Protein AF-A0A7X7UQU2-F1 (afdb_monomer_lite)

pLDDT: mean 88.4, std 11.0, range [39.53, 97.25]

Foldseek 3Di:
DPPDPDPPDPVSCVVPVVVVVVVCCCVPPDHPDPPDDPFDKDKDFPDWDDDPQWIWTWIWIDTPPDIWIKIKIAGDDPDDFAEDEEEDEVVNCVVQVPPVHQCDPVHNPCVQVVVPYMYMYIYPD

Secondary structure (DSSP, 8-state):
--------SHHHIIIIIHHHHHHHHIIIII-PPPPPPSPPPEEEEEEEEEETTEEEEEEEEEETTEEEEEEEEEE--SS---EEEEEE-HHHHHHTTTTT--B-SS-BHHHHHHTT-EEEEEE--

Sequence (125 aa):
MSIFCFNHDKDSWESSERKKILELFANHVYGVRPPETKARFEYRTVKEEKIKNITRRHVEMRYRDARMNFFLYLPEHNRPLPAFVYIMHPHQVSKYCFPEETDTSVLPLSKITGEGFAVAVLIAG

Structure (mmCIF, N/CA/C/O backbone):
data_AF-A0A7X7UQU2-F1
#
_entry.id   AF-A0A7X7UQU2-F1
#
loop_
_atom_site.group_PDB
_atom_site.id
_atom_site.type_symbol
_atom_site.label_atom_id
_atom_site.label_alt_id
_atom_site.label_comp_id
_atom_site.label_asym_id
_atom_site.label_entity_id
_atom_site.label_seq_id
_atom_site.pdbx_PDB_ins_code
_atom_site.Cartn_x
_atom_site.Cartn_y
_atom_site.Cartn_z
_atom_site.occupancy
_atom_site.B_iso_or_equiv
_atom_site.auth_seq_id
_atom_site.auth_comp_id
_atom_site.auth_asym_id
_atom_site.auth_atom_id
_atom_site.pdbx_PDB_model_num
ATOM 1 N N . MET A 1 1 ? 38.351 2.532 -26.915 1.00 39.53 1 MET A N 1
ATOM 2 C CA . MET A 1 1 ? 36.875 2.572 -26.919 1.00 39.53 1 MET A CA 1
ATOM 3 C C . MET A 1 1 ? 36.393 2.649 -25.483 1.00 39.53 1 MET A C 1
ATOM 5 O O . MET A 1 1 ? 36.560 1.683 -24.755 1.00 39.53 1 MET A O 1
ATOM 9 N N . SER A 1 2 ? 35.843 3.793 -25.082 1.00 41.44 2 SER A N 1
ATOM 10 C CA . SER A 1 2 ? 34.971 3.903 -23.909 1.00 41.44 2 SER A CA 1
ATOM 11 C C . SER A 1 2 ? 33.597 4.262 -24.465 1.00 41.44 2 SER A C 1
ATOM 13 O O . SER A 1 2 ? 33.470 5.281 -25.136 1.00 41.44 2 SER A O 1
ATOM 15 N N . ILE A 1 3 ? 32.619 3.366 -24.320 1.00 50.88 3 ILE A N 1
ATOM 16 C CA . ILE A 1 3 ? 31.325 3.431 -25.032 1.00 50.88 3 ILE A CA 1
ATOM 17 C C . ILE A 1 3 ? 30.297 4.292 -24.269 1.00 50.88 3 ILE A C 1
ATOM 19 O O . ILE A 1 3 ? 29.178 4.484 -24.729 1.00 50.88 3 ILE A O 1
ATOM 23 N N . PHE A 1 4 ? 30.676 4.893 -23.138 1.00 49.72 4 PHE A N 1
ATOM 24 C CA . PHE A 1 4 ? 29.773 5.729 -22.351 1.00 49.72 4 PHE A CA 1
ATOM 25 C C . PHE A 1 4 ? 30.418 7.077 -22.019 1.00 49.72 4 PHE A C 1
ATOM 27 O O . PHE A 1 4 ? 31.137 7.222 -21.032 1.00 49.72 4 PHE A O 1
ATOM 34 N N . CYS A 1 5 ? 30.153 8.078 -22.859 1.00 53.25 5 CYS A N 1
ATOM 35 C CA . CYS A 1 5 ? 30.277 9.479 -22.468 1.00 53.25 5 CYS A CA 1
ATOM 36 C C . CYS A 1 5 ? 29.009 9.851 -21.696 1.00 53.25 5 CYS A C 1
ATOM 38 O O . CYS A 1 5 ? 27.975 10.134 -22.296 1.00 53.25 5 CYS A O 1
ATOM 40 N N . PHE A 1 6 ? 29.070 9.806 -20.367 1.00 56.66 6 PHE A N 1
ATOM 41 C CA . PHE A 1 6 ? 27.981 10.296 -19.530 1.00 56.66 6 PHE A CA 1
ATOM 42 C C . PHE A 1 6 ? 28.004 11.828 -19.530 1.00 56.66 6 PHE A C 1
ATOM 44 O O . PHE A 1 6 ? 28.933 12.435 -19.003 1.00 56.66 6 PHE A O 1
ATOM 51 N N . ASN A 1 7 ? 26.982 12.466 -20.105 1.00 57.69 7 ASN A N 1
ATOM 52 C CA . ASN A 1 7 ? 26.686 13.860 -19.778 1.00 57.69 7 ASN A CA 1
ATOM 53 C C . ASN A 1 7 ? 26.115 13.875 -18.356 1.00 57.69 7 ASN A C 1
ATOM 55 O O . ASN A 1 7 ? 25.061 13.292 -18.105 1.00 57.69 7 ASN A O 1
ATOM 59 N N . HIS A 1 8 ? 26.854 14.482 -17.427 1.00 66.81 8 HIS A N 1
ATOM 60 C CA . HIS A 1 8 ? 26.611 14.409 -15.983 1.00 66.81 8 HIS A CA 1
ATOM 61 C C . HIS A 1 8 ? 25.531 15.373 -15.462 1.00 66.81 8 HIS A C 1
ATOM 63 O O . HIS A 1 8 ? 25.377 15.506 -14.248 1.00 66.81 8 HIS A O 1
ATOM 69 N N . ASP A 1 9 ? 24.792 16.059 -16.336 1.00 82.19 9 ASP A N 1
ATOM 70 C CA . ASP A 1 9 ? 23.664 16.878 -15.905 1.00 82.19 9 ASP A CA 1
ATOM 71 C C . ASP A 1 9 ? 22.389 16.034 -15.716 1.00 82.19 9 ASP A C 1
ATOM 73 O O . ASP A 1 9 ? 22.186 14.977 -16.324 1.00 82.19 9 ASP A O 1
ATOM 77 N N . LYS A 1 10 ? 21.530 16.504 -14.810 1.00 84.56 10 LYS A N 1
ATOM 78 C CA . LYS A 1 10 ? 20.303 15.813 -14.401 1.00 84.56 10 LYS A CA 1
ATOM 79 C C . LYS A 1 10 ? 19.333 15.599 -15.569 1.00 84.56 10 LYS A C 1
ATOM 81 O O . LYS A 1 10 ? 18.653 14.575 -15.607 1.00 84.56 10 LYS A O 1
ATOM 86 N N . ASP A 1 11 ? 19.262 16.540 -16.502 1.00 87.00 11 ASP A N 1
ATOM 87 C CA . ASP A 1 11 ? 18.266 16.525 -17.573 1.00 87.00 11 ASP A CA 1
ATOM 88 C C . ASP A 1 11 ? 18.652 15.511 -18.660 1.00 87.00 11 ASP A C 1
ATOM 90 O O . ASP A 1 11 ? 17.809 14.760 -19.158 1.00 87.00 11 ASP A O 1
ATOM 94 N N . SER A 1 12 ? 19.947 15.405 -18.958 1.00 83.50 12 SER A N 1
ATOM 95 C CA . SER A 1 12 ? 20.543 14.358 -19.790 1.00 83.50 12 SER A CA 1
ATOM 96 C C . SER A 1 12 ? 20.316 12.962 -19.198 1.00 83.50 12 SER A C 1
ATOM 98 O O . SER A 1 12 ? 19.935 12.027 -19.911 1.00 83.50 12 SER A O 1
ATOM 100 N N . TRP A 1 13 ? 20.479 12.811 -17.879 1.00 88.56 13 TRP A N 1
ATOM 101 C CA . TRP A 1 13 ? 20.193 11.545 -17.202 1.00 88.56 13 TRP A CA 1
ATOM 102 C C . TRP A 1 13 ? 18.722 11.130 -17.343 1.00 88.56 13 TRP A C 1
ATOM 104 O O . TRP A 1 13 ? 18.441 10.003 -17.758 1.00 88.56 13 TRP A O 1
ATOM 114 N N . GLU A 1 14 ? 17.788 12.031 -17.023 1.00 92.06 14 GLU A N 1
ATOM 115 C CA . GLU A 1 14 ? 16.350 11.737 -17.052 1.00 92.06 14 GLU A CA 1
ATOM 116 C C . GLU A 1 14 ? 15.829 11.460 -18.469 1.00 92.06 14 GLU A C 1
ATOM 118 O O . GLU A 1 14 ? 14.985 10.582 -18.655 1.00 92.06 14 GLU A O 1
ATOM 123 N N . SER A 1 15 ? 16.345 12.169 -19.476 1.00 87.81 15 SER A N 1
ATOM 124 C CA . SER A 1 15 ? 15.873 12.052 -20.861 1.00 87.81 15 SER A CA 1
ATOM 125 C C . SER A 1 15 ? 16.507 10.906 -21.661 1.00 87.81 15 SER A C 1
ATOM 127 O O . SER A 1 15 ? 15.867 10.401 -22.587 1.00 87.81 15 SER A O 1
ATOM 129 N N . SER A 1 16 ? 17.727 10.465 -21.319 1.00 89.00 16 SER A N 1
ATOM 130 C CA . SER A 1 16 ? 18.471 9.437 -22.071 1.00 89.00 16 SER A CA 1
ATOM 131 C C . SER A 1 16 ? 18.860 8.234 -21.211 1.00 89.00 16 SER A C 1
ATOM 133 O O . SER A 1 16 ? 18.341 7.130 -21.396 1.00 89.00 16 SER A O 1
ATOM 135 N N . GLU A 1 17 ? 19.788 8.419 -20.272 1.00 88.75 17 GLU A N 1
ATOM 136 C CA . GLU A 1 17 ? 20.493 7.297 -19.636 1.00 88.75 17 GLU A CA 1
ATOM 137 C C . GLU A 1 17 ? 19.583 6.456 -18.739 1.00 88.75 17 GLU A C 1
ATOM 139 O O . GLU A 1 17 ? 19.637 5.222 -18.774 1.00 88.75 17 GLU A O 1
ATOM 144 N N . ARG A 1 18 ? 18.658 7.103 -18.020 1.00 92.50 18 ARG A N 1
ATOM 145 C CA . ARG A 1 18 ? 17.636 6.417 -17.224 1.00 92.50 18 ARG A CA 1
ATOM 146 C C . ARG A 1 18 ? 16.822 5.445 -18.077 1.00 92.50 18 ARG A C 1
ATOM 148 O O . ARG A 1 18 ? 16.564 4.322 -17.646 1.00 92.50 18 ARG A O 1
ATOM 155 N N . LYS A 1 19 ? 16.434 5.851 -19.290 1.00 92.00 19 LYS A N 1
ATOM 156 C CA . LYS A 1 19 ? 15.628 5.019 -20.191 1.00 92.00 19 LYS A CA 1
ATOM 157 C C . LYS A 1 19 ? 16.400 3.782 -20.646 1.00 92.00 19 LYS A C 1
ATOM 159 O O . LYS A 1 19 ? 15.875 2.678 -20.535 1.00 92.00 19 LYS A O 1
ATOM 164 N N . LYS A 1 20 ? 17.658 3.953 -21.066 1.00 92.25 20 LYS A N 1
ATOM 165 C CA . LYS A 1 20 ? 18.528 2.842 -21.493 1.00 92.25 20 LYS A CA 1
ATOM 166 C C . LYS A 1 20 ? 18.709 1.806 -20.384 1.00 92.25 20 LYS A C 1
ATOM 168 O O . LYS A 1 20 ? 18.604 0.608 -20.624 1.00 92.25 20 LYS A O 1
ATOM 173 N N . ILE A 1 21 ? 18.944 2.259 -19.152 1.00 93.75 21 ILE A N 1
ATOM 174 C CA . ILE A 1 21 ? 19.119 1.363 -18.002 1.00 93.75 21 ILE A CA 1
ATOM 175 C C . ILE A 1 21 ? 17.820 0.618 -17.684 1.00 93.75 21 ILE A C 1
ATOM 177 O O . ILE A 1 21 ? 17.849 -0.594 -17.473 1.00 93.75 21 ILE A O 1
ATOM 181 N N . LEU A 1 22 ? 16.673 1.303 -17.691 1.00 94.50 22 LEU A N 1
ATOM 182 C CA . LEU A 1 22 ? 15.377 0.655 -17.476 1.00 94.50 22 LEU A CA 1
ATOM 183 C C . LEU A 1 22 ? 15.072 -0.400 -18.548 1.00 94.50 22 LEU A C 1
ATOM 185 O O . LEU A 1 22 ? 14.557 -1.464 -18.212 1.00 94.50 22 LEU A O 1
ATOM 189 N N . GLU A 1 23 ? 15.427 -0.144 -19.809 1.00 94.25 23 GLU A N 1
ATOM 190 C CA . GLU A 1 23 ? 15.299 -1.120 -20.898 1.00 94.25 23 GLU A CA 1
ATOM 191 C C . GLU A 1 23 ? 16.183 -2.353 -20.672 1.00 94.25 23 GLU A C 1
ATOM 193 O O . GLU A 1 23 ? 15.720 -3.477 -20.860 1.00 94.25 23 GLU A O 1
ATOM 198 N N . LEU A 1 24 ? 17.421 -2.177 -20.195 1.00 96.06 24 LEU A N 1
ATOM 199 C CA . LEU A 1 24 ? 18.292 -3.304 -19.843 1.00 96.06 24 LEU A CA 1
ATOM 200 C C . LEU A 1 24 ? 17.686 -4.162 -18.725 1.00 96.06 24 LEU A C 1
ATOM 202 O O . LEU A 1 24 ? 17.629 -5.385 -18.850 1.00 96.06 24 LEU A O 1
ATOM 206 N N . PHE A 1 25 ? 17.185 -3.539 -17.656 1.00 97.25 25 PHE A N 1
ATOM 207 C CA . PHE A 1 25 ? 16.526 -4.265 -16.566 1.00 97.25 25 PHE A CA 1
ATOM 208 C C . PHE A 1 25 ? 15.259 -4.989 -17.029 1.00 97.25 25 PHE A C 1
ATOM 210 O O . PHE A 1 25 ? 15.031 -6.134 -16.633 1.00 97.25 25 PHE A O 1
ATOM 217 N N . ALA A 1 26 ? 14.456 -4.355 -17.884 1.00 95.94 26 ALA A N 1
ATOM 218 C CA . ALA A 1 26 ? 13.262 -4.968 -18.453 1.00 95.94 26 ALA A CA 1
ATOM 219 C C . ALA A 1 26 ? 13.611 -6.193 -19.316 1.00 95.94 26 ALA A C 1
ATOM 221 O O . ALA A 1 26 ? 13.001 -7.247 -19.171 1.00 95.94 26 ALA A O 1
ATOM 222 N N . ASN A 1 27 ? 14.622 -6.090 -20.176 1.00 96.19 27 ASN A N 1
ATOM 223 C CA . ASN A 1 27 ? 14.943 -7.150 -21.132 1.00 96.19 27 ASN A CA 1
ATOM 224 C C . ASN A 1 27 ? 15.760 -8.301 -20.532 1.00 96.19 27 ASN A C 1
ATOM 226 O O . ASN A 1 27 ? 15.708 -9.412 -21.058 1.00 96.19 27 ASN A O 1
ATOM 230 N N . HIS A 1 28 ? 16.511 -8.056 -19.454 1.00 96.69 28 HIS A N 1
ATOM 231 C CA . HIS A 1 28 ? 17.480 -9.031 -18.941 1.00 96.69 28 HIS A CA 1
ATOM 232 C C . HIS A 1 28 ? 17.269 -9.468 -17.488 1.00 96.69 28 HIS A C 1
ATOM 234 O O . HIS A 1 28 ? 17.865 -10.466 -17.091 1.00 96.69 28 HIS A O 1
ATOM 240 N N . VAL A 1 29 ? 16.459 -8.760 -16.689 1.00 97.00 29 VAL A N 1
ATOM 241 C CA . VAL A 1 29 ? 16.323 -9.048 -15.247 1.00 97.00 29 VAL A CA 1
ATOM 242 C C . VAL A 1 29 ? 14.874 -9.301 -14.838 1.00 97.00 29 VAL A C 1
ATOM 244 O O . VAL A 1 29 ? 14.565 -10.369 -14.321 1.00 97.00 29 VAL A O 1
ATOM 247 N N . TYR A 1 30 ? 13.982 -8.333 -15.058 1.00 95.44 30 TYR A N 1
ATOM 248 C CA . TYR A 1 30 ? 12.629 -8.349 -14.480 1.00 95.44 30 TYR A CA 1
ATOM 249 C C . TYR A 1 30 ? 11.512 -8.657 -15.483 1.00 95.44 30 TYR A C 1
ATOM 251 O O . TYR A 1 30 ? 10.369 -8.865 -15.079 1.00 95.44 30 TYR A O 1
ATOM 259 N N . GLY A 1 31 ? 11.824 -8.697 -16.779 1.00 94.25 31 GLY A N 1
ATOM 260 C CA . GLY A 1 31 ? 10.834 -8.828 -17.843 1.00 94.25 31 GLY A CA 1
ATOM 261 C C . GLY A 1 31 ? 10.244 -7.483 -18.282 1.00 94.25 31 GLY A C 1
ATOM 262 O O . GLY A 1 31 ? 10.280 -6.475 -17.569 1.00 94.25 31 GLY A O 1
ATOM 263 N N . VAL A 1 32 ? 9.701 -7.463 -19.500 1.00 93.81 32 VAL A N 1
ATOM 264 C CA . VAL A 1 32 ? 9.109 -6.262 -20.096 1.00 93.81 32 VAL A CA 1
ATOM 265 C C . VAL A 1 32 ? 7.743 -6.000 -19.473 1.00 93.81 32 VAL A C 1
ATOM 267 O O . VAL A 1 32 ? 6.846 -6.843 -19.546 1.00 93.81 32 VAL A O 1
ATOM 270 N N . ARG A 1 33 ? 7.562 -4.808 -18.886 1.00 89.56 33 ARG A N 1
ATOM 271 C CA . ARG A 1 33 ? 6.255 -4.363 -18.387 1.00 89.56 33 ARG A CA 1
ATOM 272 C C . ARG A 1 33 ? 5.262 -4.331 -19.560 1.00 89.56 33 ARG A C 1
ATOM 274 O O . ARG A 1 33 ? 5.522 -3.614 -20.528 1.00 89.56 33 ARG A O 1
ATOM 281 N N . PRO A 1 34 ? 4.126 -5.048 -19.487 1.00 86.75 34 PRO A N 1
ATOM 282 C CA . PRO A 1 34 ? 3.098 -4.980 -20.518 1.00 86.75 34 PRO A CA 1
ATOM 283 C C . PRO A 1 34 ? 2.618 -3.537 -20.741 1.00 86.75 34 PRO A C 1
ATOM 285 O O . PRO A 1 34 ? 2.640 -2.739 -19.795 1.00 86.75 34 PRO A O 1
ATOM 288 N N . PRO A 1 35 ? 2.158 -3.191 -21.956 1.00 86.69 35 PRO A N 1
ATOM 289 C CA . PRO A 1 35 ? 1.658 -1.853 -22.246 1.00 86.69 35 PRO A CA 1
ATOM 290 C C . PRO A 1 35 ? 0.525 -1.472 -21.292 1.00 86.69 35 PRO A C 1
ATOM 292 O O . PRO A 1 35 ? -0.281 -2.317 -20.886 1.00 86.69 35 PRO A O 1
ATOM 295 N N . GLU A 1 36 ? 0.464 -0.186 -20.937 1.00 80.44 36 GLU A N 1
ATOM 296 C CA . GLU A 1 36 ? -0.595 0.318 -20.072 1.00 80.44 36 GLU A CA 1
ATOM 297 C C . GLU A 1 36 ? -1.965 0.011 -20.672 1.00 80.44 36 GLU A C 1
ATOM 299 O O . GLU A 1 36 ? -2.252 0.238 -21.849 1.00 80.44 36 GLU A O 1
ATOM 304 N N . THR A 1 37 ? -2.824 -0.551 -19.836 1.00 81.44 37 THR A N 1
ATOM 305 C CA . THR A 1 37 ? -4.185 -0.890 -20.214 1.00 81.44 37 THR A CA 1
ATOM 306 C C . THR A 1 37 ? -5.125 0.268 -19.889 1.00 81.44 37 THR A C 1
ATOM 308 O O . THR A 1 37 ? -4.916 1.015 -18.937 1.00 81.44 37 THR A O 1
ATOM 311 N N . LYS A 1 38 ? -6.214 0.399 -20.652 1.00 81.62 38 LYS A N 1
ATOM 312 C CA . LYS A 1 38 ? -7.312 1.308 -20.292 1.00 81.62 38 LYS A CA 1
ATOM 313 C C . LYS A 1 38 ? -8.188 0.757 -19.161 1.00 81.62 38 LYS A C 1
ATOM 315 O O . LYS A 1 38 ? -9.014 1.498 -18.632 1.00 81.62 38 LYS A O 1
ATOM 320 N N . ALA A 1 39 ? -8.047 -0.529 -18.817 1.00 81.25 39 ALA A N 1
ATOM 321 C CA . ALA A 1 39 ? -8.796 -1.127 -17.721 1.00 81.25 39 ALA A CA 1
ATOM 322 C C . ALA A 1 39 ? -8.361 -0.483 -16.400 1.00 81.25 39 ALA A C 1
ATOM 324 O O . ALA A 1 39 ? -7.173 -0.436 -16.080 1.00 81.25 39 ALA A O 1
ATOM 325 N N . ARG A 1 40 ? -9.333 0.046 -15.657 1.00 84.19 40 ARG A N 1
ATOM 326 C CA . ARG A 1 40 ? -9.097 0.712 -14.377 1.00 84.19 40 ARG A CA 1
ATOM 327 C C . ARG A 1 40 ? -9.169 -0.302 -13.243 1.00 84.19 40 ARG A C 1
ATOM 329 O O . ARG A 1 40 ? -9.894 -1.288 -13.336 1.00 84.19 40 ARG A O 1
ATOM 336 N N . PHE A 1 41 ? -8.427 -0.033 -12.177 1.00 88.00 41 PHE A N 1
ATOM 337 C CA . PHE A 1 41 ? -8.626 -0.725 -10.912 1.00 88.00 41 PHE A CA 1
ATOM 338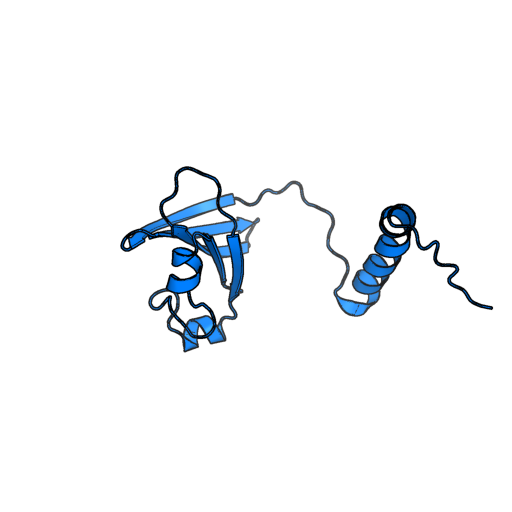 C C . PHE A 1 41 ? -9.961 -0.290 -10.311 1.00 88.00 41 PHE A C 1
ATOM 340 O O . PHE A 1 41 ? -10.249 0.906 -10.219 1.00 88.00 41 PHE A O 1
ATOM 347 N N . GLU A 1 42 ? -10.763 -1.264 -9.902 1.00 92.62 42 GLU A N 1
ATOM 348 C CA . GLU A 1 42 ? -11.970 -1.025 -9.123 1.00 92.62 42 GLU A CA 1
ATOM 349 C C . GLU A 1 42 ? -11.662 -1.286 -7.655 1.00 92.62 42 GLU A C 1
ATOM 351 O O . GLU A 1 42 ? -11.094 -2.321 -7.305 1.00 92.62 42 GLU A O 1
ATOM 356 N N . TYR A 1 43 ? -12.045 -0.352 -6.791 1.00 92.31 43 TYR A N 1
ATOM 357 C CA . TYR A 1 43 ? -11.828 -0.456 -5.355 1.00 92.31 43 TYR A CA 1
ATOM 358 C C . TYR A 1 43 ? -13.172 -0.534 -4.655 1.00 92.31 43 TYR A C 1
ATOM 360 O O . TYR A 1 43 ? -14.026 0.336 -4.830 1.00 92.31 43 TYR A O 1
ATOM 368 N N . ARG A 1 44 ? -13.347 -1.561 -3.828 1.00 94.75 44 ARG A N 1
ATOM 369 C CA . ARG A 1 44 ? -14.538 -1.726 -3.003 1.00 94.75 44 ARG A CA 1
ATOM 370 C C . ARG A 1 44 ? -14.135 -1.880 -1.550 1.00 94.75 44 ARG A C 1
ATOM 372 O O . ARG A 1 44 ? -13.385 -2.786 -1.201 1.00 94.75 44 ARG A O 1
ATOM 379 N N . THR A 1 45 ? -14.681 -1.036 -0.685 1.00 96.19 45 THR A N 1
ATOM 380 C CA . THR A 1 45 ? -14.588 -1.254 0.758 1.00 96.19 45 THR A CA 1
ATOM 381 C C . THR A 1 45 ? -15.429 -2.466 1.135 1.00 96.19 45 THR A C 1
ATOM 383 O O . THR A 1 45 ? -16.643 -2.476 0.939 1.00 96.19 45 THR A O 1
ATOM 386 N N . VAL A 1 46 ? -14.761 -3.501 1.635 1.00 95.56 46 VAL A N 1
ATOM 387 C CA . VAL A 1 46 ? -15.387 -4.734 2.124 1.00 95.56 46 VAL A CA 1
ATOM 388 C C . VAL A 1 46 ? -15.816 -4.551 3.570 1.00 95.56 46 VAL A C 1
ATOM 390 O O . VAL A 1 46 ? -16.919 -4.934 3.947 1.00 95.56 46 VAL A O 1
ATOM 393 N N . LYS A 1 47 ? -14.939 -3.944 4.372 1.00 95.56 47 LYS A N 1
ATOM 394 C CA . LYS A 1 47 ? -15.153 -3.728 5.797 1.00 95.56 47 LYS A CA 1
ATOM 395 C C . LYS A 1 47 ? -14.456 -2.451 6.238 1.00 95.56 47 LYS A C 1
ATOM 397 O O . LYS A 1 47 ? -13.361 -2.143 5.766 1.00 95.56 47 LYS A O 1
ATOM 402 N N . GLU A 1 48 ? -15.076 -1.730 7.156 1.00 96.44 48 GLU A N 1
ATOM 403 C CA . GLU A 1 48 ? -14.477 -0.579 7.819 1.00 96.44 48 GLU A CA 1
ATOM 404 C C . GLU A 1 48 ? -14.765 -0.659 9.314 1.00 96.44 48 GLU A C 1
ATOM 406 O O . GLU A 1 48 ? -15.885 -0.962 9.722 1.00 96.44 48 GLU A O 1
ATOM 411 N N . GLU A 1 49 ? -13.740 -0.433 10.125 1.00 95.12 49 GLU A N 1
ATOM 412 C CA . GLU A 1 49 ? -13.811 -0.504 11.577 1.00 95.12 49 GLU A CA 1
ATOM 413 C C . GLU A 1 49 ? -12.995 0.622 12.191 1.00 95.12 49 GLU A C 1
ATOM 415 O O . GLU A 1 49 ? -11.914 0.967 11.711 1.00 95.12 49 GLU A O 1
ATOM 420 N N . LYS A 1 50 ? -13.494 1.169 13.296 1.00 93.00 50 LYS A N 1
ATOM 421 C CA . LYS A 1 50 ? -12.794 2.194 14.059 1.00 93.00 50 LYS A CA 1
ATOM 422 C C . LYS A 1 50 ? -12.137 1.555 15.277 1.00 93.00 50 LYS A C 1
ATOM 424 O O . LYS A 1 50 ? -12.817 0.980 16.121 1.00 93.00 50 LYS A O 1
ATOM 429 N N . ILE A 1 51 ? -10.816 1.648 15.359 1.00 88.56 51 ILE A N 1
ATOM 430 C CA . ILE A 1 51 ? -10.002 1.098 16.442 1.00 88.56 51 ILE A CA 1
ATOM 431 C C . ILE A 1 51 ? -9.310 2.282 17.114 1.00 88.56 51 ILE A C 1
ATOM 433 O O . ILE A 1 51 ? -8.305 2.793 16.620 1.00 88.56 51 ILE A O 1
ATOM 437 N N . LYS A 1 52 ? -9.865 2.746 18.241 1.00 86.94 52 LYS A N 1
ATOM 438 C CA . LYS A 1 52 ? -9.437 3.992 18.904 1.00 86.94 52 LYS A CA 1
ATOM 439 C C . LYS A 1 52 ? -9.490 5.171 17.910 1.00 86.94 52 LYS A C 1
ATOM 441 O O . LYS A 1 52 ? -10.554 5.446 17.363 1.00 86.94 52 LYS A O 1
ATOM 446 N N . ASN A 1 53 ? -8.351 5.811 17.639 1.00 88.62 53 ASN A N 1
ATOM 447 C CA . ASN A 1 53 ? -8.221 6.965 16.740 1.00 88.62 53 ASN A CA 1
ATOM 448 C C . ASN A 1 53 ? -7.775 6.564 15.321 1.00 88.62 53 ASN A C 1
ATOM 450 O O . ASN A 1 53 ? -7.255 7.392 14.576 1.00 88.62 53 ASN A O 1
ATOM 454 N N . ILE A 1 54 ? -7.912 5.285 14.959 1.00 93.06 54 ILE A N 1
ATOM 455 C CA . ILE A 1 54 ? -7.514 4.747 13.656 1.00 93.06 54 ILE A CA 1
ATOM 456 C C . ILE A 1 54 ? -8.738 4.134 12.985 1.00 93.06 54 ILE A C 1
ATOM 458 O O . ILE A 1 54 ? -9.450 3.321 13.572 1.00 93.06 54 ILE A O 1
ATOM 462 N N . THR A 1 55 ? -8.960 4.488 11.726 1.00 94.62 55 THR A N 1
ATOM 463 C CA . THR A 1 55 ? -9.912 3.807 10.850 1.00 94.62 55 THR A CA 1
ATOM 464 C C . THR A 1 55 ? -9.180 2.713 10.086 1.00 94.62 55 THR A C 1
ATOM 466 O O . THR A 1 55 ? -8.286 2.997 9.285 1.00 94.62 55 THR A O 1
ATOM 469 N N . ARG A 1 56 ? -9.552 1.457 10.333 1.00 94.88 56 ARG A N 1
ATOM 470 C CA . ARG A 1 56 ? -9.105 0.299 9.563 1.00 94.88 56 ARG A CA 1
ATOM 471 C C . ARG A 1 56 ? -10.100 0.032 8.442 1.00 94.88 56 ARG A C 1
ATOM 473 O O . ARG A 1 56 ? -11.270 -0.224 8.708 1.00 94.88 56 ARG A O 1
ATOM 480 N N . ARG A 1 57 ? -9.635 0.028 7.196 1.00 95.94 57 ARG A N 1
ATOM 481 C CA . ARG A 1 57 ? -10.450 -0.265 6.014 1.00 95.94 57 ARG A CA 1
ATOM 482 C C . ARG A 1 57 ? -9.876 -1.448 5.250 1.00 95.94 57 ARG A C 1
ATOM 484 O O . ARG A 1 57 ? -8.766 -1.375 4.733 1.00 95.94 57 ARG A O 1
ATOM 491 N N . HIS A 1 58 ? -10.652 -2.516 5.133 1.00 95.31 58 HIS A N 1
ATOM 492 C CA . HIS A 1 58 ? -10.380 -3.606 4.202 1.00 95.31 58 HIS A CA 1
ATOM 493 C C . HIS A 1 58 ? -10.974 -3.238 2.843 1.00 95.31 58 HIS A C 1
ATOM 495 O O . HIS A 1 58 ? -12.185 -3.055 2.699 1.00 95.31 58 HIS A O 1
ATOM 501 N N . VAL A 1 59 ? -10.103 -3.092 1.853 1.00 95.50 59 VAL A N 1
ATOM 502 C CA . VAL A 1 59 ? -10.436 -2.761 0.472 1.00 95.50 59 VAL A CA 1
ATOM 503 C C . VAL A 1 59 ? -10.095 -3.953 -0.412 1.00 95.50 59 VAL A C 1
ATOM 505 O O . VAL A 1 59 ? -8.964 -4.432 -0.422 1.00 95.50 59 VAL A O 1
ATOM 508 N N . GLU A 1 60 ? -11.067 -4.416 -1.183 1.00 94.19 60 GLU A N 1
ATOM 509 C CA . GLU A 1 60 ? -10.828 -5.331 -2.291 1.00 94.19 60 GLU A CA 1
ATOM 510 C C . GLU A 1 60 ? -10.529 -4.495 -3.538 1.00 94.19 60 GLU A C 1
ATOM 512 O O . GLU A 1 60 ? -11.333 -3.651 -3.943 1.00 94.19 60 GLU A O 1
ATOM 517 N N . MET A 1 61 ? -9.359 -4.718 -4.132 1.00 91.69 61 MET A N 1
ATOM 518 C CA . MET A 1 61 ? -8.977 -4.176 -5.429 1.00 91.69 61 MET A CA 1
ATOM 519 C C . MET A 1 61 ? -9.214 -5.242 -6.493 1.00 91.69 61 MET A C 1
ATOM 521 O O . MET A 1 61 ? -8.708 -6.361 -6.389 1.00 91.69 61 MET A O 1
ATOM 525 N N . ARG A 1 62 ? -9.961 -4.887 -7.534 1.00 91.56 62 ARG A N 1
ATOM 526 C CA . ARG A 1 62 ? -10.239 -5.756 -8.676 1.00 91.56 62 ARG A CA 1
ATOM 527 C C . ARG A 1 62 ? -9.584 -5.206 -9.926 1.00 91.56 62 ARG A C 1
ATOM 529 O O . ARG A 1 62 ? -9.620 -4.004 -10.192 1.00 91.56 62 ARG A O 1
ATOM 536 N N . TYR A 1 63 ? -9.002 -6.111 -10.696 1.00 88.25 63 TYR A N 1
ATOM 537 C CA . TYR A 1 63 ? -8.447 -5.821 -12.004 1.00 88.25 63 TYR A CA 1
ATOM 538 C C . TYR A 1 63 ? -8.705 -7.010 -12.925 1.00 88.25 63 TYR A C 1
ATOM 540 O O . TYR A 1 63 ? -8.023 -8.032 -12.838 1.00 88.25 63 TYR A O 1
ATOM 548 N N . ARG A 1 64 ? -9.703 -6.873 -13.808 1.00 86.81 64 ARG A N 1
ATOM 549 C CA . ARG A 1 64 ? -10.235 -7.995 -14.601 1.00 86.81 64 ARG A CA 1
ATOM 550 C C . ARG A 1 64 ? -10.644 -9.140 -13.659 1.00 86.81 64 ARG A C 1
ATOM 552 O O . ARG A 1 64 ? -11.404 -8.903 -12.725 1.00 86.81 64 ARG A O 1
ATOM 559 N N . ASP A 1 65 ? -10.097 -10.335 -13.861 1.00 85.94 65 ASP A N 1
ATOM 560 C CA . ASP A 1 65 ? -10.364 -11.514 -13.032 1.00 85.94 65 ASP A CA 1
ATOM 561 C C . ASP A 1 65 ? -9.485 -11.579 -11.771 1.00 85.94 65 ASP A C 1
ATOM 563 O O . ASP A 1 65 ? -9.738 -12.386 -10.876 1.00 85.94 65 ASP A O 1
ATOM 567 N N . ALA A 1 66 ? -8.466 -10.718 -11.666 1.00 87.19 66 ALA A N 1
ATOM 568 C CA . ALA A 1 66 ? -7.577 -10.677 -10.515 1.00 87.19 66 ALA A CA 1
ATOM 569 C C . ALA A 1 66 ? -8.201 -9.886 -9.361 1.00 87.19 66 ALA A C 1
ATOM 571 O O . ALA A 1 66 ? -8.784 -8.810 -9.545 1.00 87.19 66 ALA A O 1
ATOM 572 N N . ARG A 1 67 ? -8.024 -10.409 -8.146 1.00 88.94 67 ARG A N 1
ATOM 573 C CA . ARG A 1 67 ? -8.460 -9.777 -6.900 1.00 88.94 67 ARG A CA 1
ATOM 574 C C . ARG A 1 67 ? -7.291 -9.681 -5.944 1.00 88.94 67 ARG A C 1
ATOM 576 O O . ARG A 1 67 ? -6.522 -10.625 -5.805 1.00 88.94 67 ARG A O 1
ATOM 583 N N . MET A 1 68 ? -7.182 -8.543 -5.279 1.00 90.25 68 MET A N 1
ATOM 584 C CA . MET A 1 68 ? -6.153 -8.278 -4.284 1.00 90.25 68 MET A CA 1
ATOM 585 C C . MET A 1 68 ? -6.785 -7.617 -3.067 1.00 90.25 68 MET A C 1
ATOM 587 O O . MET A 1 68 ? -7.681 -6.783 -3.196 1.00 90.25 68 MET A O 1
ATOM 591 N N . ASN A 1 69 ? -6.301 -7.981 -1.884 1.00 90.62 69 ASN A N 1
ATOM 592 C CA . ASN A 1 69 ? -6.771 -7.411 -0.630 1.00 90.62 69 ASN A CA 1
ATOM 593 C C . ASN A 1 69 ? -5.780 -6.369 -0.120 1.00 90.62 69 ASN A C 1
ATOM 595 O O . ASN A 1 69 ? -4.586 -6.638 0.022 1.00 90.62 69 ASN A O 1
ATOM 599 N N . PHE A 1 70 ? -6.316 -5.194 0.188 1.00 92.38 70 PHE A N 1
ATOM 600 C CA . PHE A 1 70 ? -5.611 -4.092 0.817 1.00 92.38 70 PHE A CA 1
ATOM 601 C C . PHE A 1 70 ? -6.221 -3.799 2.181 1.00 92.38 70 PHE A C 1
ATOM 603 O O . PHE A 1 70 ? -7.441 -3.755 2.336 1.00 92.38 70 PHE A O 1
ATOM 610 N N . PHE A 1 71 ? -5.368 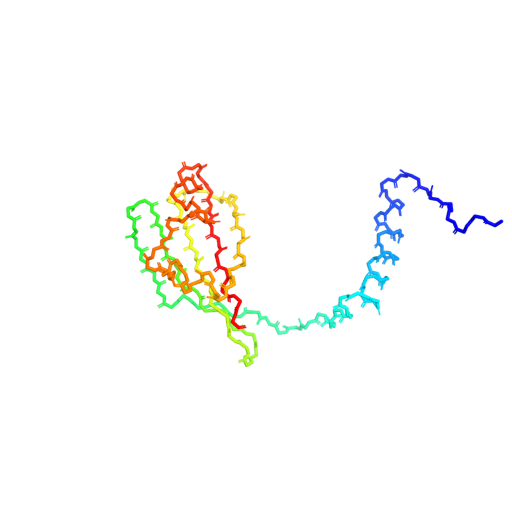-3.522 3.156 1.00 94.50 71 PHE A N 1
ATOM 611 C CA . PHE A 1 71 ? -5.765 -3.018 4.462 1.00 94.50 71 PHE A CA 1
ATOM 612 C C . PHE A 1 71 ? -5.184 -1.625 4.640 1.00 94.50 71 PHE A C 1
ATOM 614 O O . PHE A 1 71 ? -3.970 -1.441 4.598 1.00 94.50 71 PHE A O 1
ATOM 621 N N . LEU A 1 72 ? -6.058 -0.641 4.809 1.00 95.62 72 LEU A N 1
ATOM 622 C CA . LEU A 1 72 ? -5.685 0.738 5.079 1.00 95.62 72 LEU A CA 1
ATOM 623 C C . LEU A 1 72 ? -5.875 1.022 6.563 1.00 95.62 72 LEU A C 1
ATOM 625 O O . LEU A 1 72 ? -6.920 0.704 7.125 1.00 95.62 72 LEU A O 1
ATOM 629 N N . TYR A 1 73 ? -4.890 1.663 7.169 1.00 95.25 73 TYR A N 1
ATOM 630 C CA . TYR A 1 73 ? -4.919 2.143 8.540 1.00 95.25 73 TYR A CA 1
ATOM 631 C C . TYR A 1 73 ? -4.737 3.652 8.505 1.00 95.25 73 TYR A C 1
ATOM 633 O O . TYR A 1 73 ? -3.673 4.159 8.143 1.00 95.25 73 TYR A O 1
ATOM 641 N N . LEU A 1 74 ? -5.817 4.359 8.812 1.00 95.06 74 LEU A N 1
ATOM 642 C CA . LEU A 1 74 ? -5.944 5.794 8.611 1.00 95.06 74 LEU A CA 1
ATOM 643 C C . LEU A 1 74 ? -6.145 6.459 9.976 1.00 95.06 74 LEU A C 1
ATOM 645 O O . LEU A 1 74 ? -7.235 6.329 10.539 1.00 95.06 74 LEU A O 1
ATOM 649 N N . PRO A 1 75 ? -5.132 7.130 10.547 1.00 94.75 75 PRO A N 1
ATOM 650 C CA . PRO A 1 75 ? -5.348 7.897 11.765 1.00 94.75 75 PRO A CA 1
ATOM 651 C C . PRO A 1 75 ? -6.297 9.070 11.484 1.00 94.75 75 PRO A C 1
ATOM 653 O O . PRO A 1 75 ? -6.333 9.604 10.372 1.00 94.75 75 PRO A O 1
ATOM 656 N N . GLU A 1 76 ? -7.090 9.461 12.481 1.00 90.69 76 GLU A N 1
ATOM 657 C CA . GLU A 1 76 ? -8.005 10.597 12.356 1.00 90.69 76 GLU A CA 1
ATOM 658 C C . GLU A 1 76 ? -7.246 11.893 12.063 1.00 90.69 76 GLU A C 1
ATOM 660 O O . GLU A 1 76 ? -6.442 12.360 12.869 1.00 90.69 76 GLU A O 1
ATOM 665 N N . HIS A 1 77 ? -7.509 12.491 10.900 1.00 89.06 77 HIS A N 1
ATOM 666 C CA . HIS A 1 77 ? -6.913 13.765 10.529 1.00 89.06 77 HIS A CA 1
ATOM 667 C C . HIS A 1 77 ? -7.770 14.511 9.499 1.00 89.06 77 HIS A C 1
ATOM 669 O O . HIS A 1 77 ? -8.382 13.915 8.618 1.00 89.06 77 HIS A O 1
ATOM 675 N N . ASN A 1 78 ? -7.740 15.845 9.556 1.00 89.38 78 ASN A N 1
ATOM 676 C CA . ASN A 1 78 ? -8.467 16.732 8.637 1.00 89.38 78 ASN A CA 1
ATOM 677 C C . ASN A 1 78 ? -7.677 17.116 7.366 1.00 89.38 78 ASN A C 1
ATOM 679 O O . ASN A 1 78 ? -8.032 18.080 6.693 1.00 89.38 78 ASN A O 1
ATOM 683 N N . ARG A 1 79 ? -6.563 16.434 7.057 1.00 92.31 79 ARG A N 1
ATOM 684 C CA . ARG A 1 79 ? -5.710 16.744 5.893 1.00 92.31 79 ARG A CA 1
ATOM 685 C C . ARG A 1 79 ? -5.139 15.461 5.280 1.00 92.31 79 ARG A C 1
ATOM 687 O O . ARG A 1 79 ? -5.060 14.462 5.993 1.00 92.31 79 ARG A O 1
ATOM 694 N N . PRO A 1 80 ? -4.707 15.480 4.007 1.00 93.75 80 PRO A N 1
ATOM 695 C CA . PRO A 1 80 ? -3.994 14.357 3.408 1.00 93.75 80 PRO A CA 1
ATOM 696 C C . PRO A 1 80 ? -2.748 13.984 4.215 1.00 93.75 80 PRO A C 1
ATOM 698 O O . PRO A 1 80 ? -1.993 14.862 4.638 1.00 93.75 80 PRO A O 1
ATOM 701 N N . LEU A 1 81 ? -2.535 12.685 4.412 1.00 93.44 81 LEU A N 1
ATOM 702 C CA . LEU A 1 81 ? -1.421 12.160 5.193 1.00 93.44 81 LEU A CA 1
ATOM 703 C C . LEU A 1 81 ? -0.372 11.507 4.291 1.00 93.44 81 LEU A C 1
ATOM 705 O O . LEU A 1 81 ? -0.740 10.871 3.298 1.00 93.44 81 LEU A O 1
ATOM 709 N N . PRO A 1 82 ? 0.922 11.601 4.642 1.00 96.06 82 PRO A N 1
ATOM 710 C CA . PRO A 1 82 ? 1.922 10.710 4.071 1.00 96.06 82 PRO A CA 1
ATOM 711 C C . PRO A 1 82 ? 1.576 9.253 4.411 1.00 96.06 82 PRO A C 1
ATOM 713 O O . PRO A 1 82 ? 1.020 8.970 5.476 1.00 96.06 82 PRO A O 1
ATOM 716 N N . ALA A 1 83 ? 1.900 8.329 3.505 1.00 96.00 83 ALA A N 1
ATOM 717 C CA . ALA A 1 83 ? 1.530 6.926 3.647 1.00 96.00 83 ALA A CA 1
ATOM 718 C C . ALA A 1 83 ? 2.724 5.990 3.454 1.00 96.00 83 ALA A C 1
ATOM 720 O O . ALA A 1 83 ? 3.496 6.143 2.506 1.00 96.00 83 ALA A O 1
ATOM 721 N N . PHE A 1 84 ? 2.824 4.979 4.313 1.00 95.81 84 PHE A N 1
ATOM 722 C CA . PHE A 1 84 ? 3.675 3.819 4.077 1.00 95.81 84 PHE A CA 1
ATOM 723 C C . PHE A 1 84 ? 2.896 2.764 3.298 1.00 95.81 84 PHE A C 1
ATOM 725 O O . PHE A 1 84 ? 1.783 2.405 3.681 1.00 95.81 84 PHE A O 1
ATOM 732 N N . VAL A 1 85 ? 3.491 2.247 2.223 1.00 94.62 85 VAL A N 1
ATOM 733 C CA . VAL A 1 85 ? 2.948 1.111 1.470 1.00 94.62 85 VAL A CA 1
ATOM 734 C C . VAL A 1 85 ? 3.806 -0.107 1.766 1.00 94.62 85 VAL A C 1
ATOM 736 O O . VAL A 1 85 ? 5.009 -0.098 1.509 1.00 94.62 85 VAL A O 1
ATOM 739 N N . TYR A 1 86 ? 3.188 -1.148 2.312 1.00 93.69 86 TYR A N 1
ATOM 740 C CA . TYR A 1 86 ? 3.852 -2.388 2.673 1.00 93.69 86 TYR A CA 1
ATOM 741 C C . TYR A 1 86 ? 3.253 -3.564 1.911 1.00 93.69 86 TYR A C 1
ATOM 743 O O . TYR A 1 86 ? 2.049 -3.806 1.976 1.00 93.69 86 TYR A O 1
ATOM 751 N N . ILE A 1 87 ? 4.096 -4.305 1.195 1.00 92.94 87 ILE A N 1
ATOM 752 C CA . ILE A 1 87 ? 3.705 -5.561 0.556 1.00 92.94 87 ILE A CA 1
ATOM 753 C C . ILE A 1 87 ? 4.065 -6.683 1.524 1.00 92.94 87 ILE A C 1
ATOM 755 O O . ILE A 1 87 ? 5.241 -6.956 1.755 1.00 92.94 87 ILE A O 1
ATOM 759 N N . MET A 1 88 ? 3.046 -7.301 2.113 1.00 91.69 88 MET A N 1
ATOM 760 C CA . MET A 1 88 ? 3.200 -8.373 3.084 1.00 91.69 88 MET A CA 1
ATOM 761 C C . MET A 1 88 ? 3.162 -9.728 2.381 1.00 91.69 88 MET A C 1
ATOM 763 O O . MET A 1 88 ? 2.221 -10.043 1.648 1.00 91.69 88 MET A O 1
ATOM 767 N N . HIS A 1 89 ? 4.187 -10.541 2.627 1.00 90.88 89 HIS A N 1
ATOM 768 C CA . HIS A 1 89 ? 4.261 -11.904 2.112 1.00 90.88 89 HIS A CA 1
ATOM 769 C C . HIS A 1 89 ? 3.282 -12.824 2.872 1.00 90.88 89 HIS A C 1
ATOM 771 O O . HIS A 1 89 ? 3.162 -12.677 4.093 1.00 90.88 89 HIS A O 1
ATOM 777 N N . PRO A 1 90 ? 2.651 -13.833 2.235 1.00 89.25 90 PRO A N 1
ATOM 778 C CA . PRO A 1 90 ? 1.713 -14.749 2.901 1.00 89.25 90 PRO A CA 1
ATOM 779 C C . PRO A 1 90 ? 2.261 -15.399 4.173 1.00 89.25 90 PRO A C 1
ATOM 781 O O . PRO A 1 90 ? 1.567 -15.497 5.179 1.00 89.25 90 PRO A O 1
ATOM 784 N N . HIS A 1 91 ? 3.543 -15.775 4.169 1.00 91.06 91 HIS A N 1
ATOM 785 C CA . HIS A 1 91 ? 4.200 -16.330 5.358 1.00 91.06 91 HIS A CA 1
ATOM 786 C C . HIS A 1 91 ? 4.199 -15.362 6.557 1.00 91.06 91 HIS A C 1
ATOM 788 O O . HIS A 1 91 ? 4.107 -15.793 7.704 1.00 91.06 91 HIS A O 1
ATOM 794 N N . GLN A 1 92 ? 4.295 -14.052 6.314 1.00 90.81 92 GLN A N 1
ATOM 795 C CA . GLN A 1 92 ? 4.221 -13.047 7.375 1.00 90.81 92 GLN A CA 1
ATOM 796 C C . GLN A 1 92 ? 2.788 -12.887 7.873 1.00 90.81 92 GLN A C 1
ATOM 798 O O . GLN A 1 92 ? 2.592 -12.794 9.080 1.00 90.81 92 GLN A O 1
ATOM 803 N N . VAL A 1 93 ? 1.803 -12.940 6.969 1.00 90.38 93 VAL A N 1
ATOM 804 C CA . VAL A 1 93 ? 0.380 -12.937 7.337 1.00 90.38 93 VAL A CA 1
ATOM 805 C C . VAL A 1 93 ? 0.091 -14.066 8.324 1.00 90.38 93 VAL A C 1
ATOM 807 O O . VAL A 1 93 ? -0.453 -13.812 9.394 1.00 90.38 93 VAL A O 1
ATOM 810 N N . SER A 1 94 ? 0.539 -15.290 8.018 1.00 90.69 94 SER A N 1
ATOM 811 C CA . SER A 1 94 ? 0.356 -16.441 8.909 1.00 90.69 94 SER A CA 1
ATOM 812 C C . SER A 1 94 ? 1.167 -16.341 10.200 1.00 90.69 94 SER A C 1
ATOM 814 O O . SER A 1 94 ? 0.669 -16.687 11.264 1.00 90.69 94 SER A O 1
ATOM 816 N N . LYS A 1 95 ? 2.423 -15.882 10.123 1.00 92.75 95 LYS A N 1
ATOM 817 C CA . LYS A 1 95 ? 3.326 -15.819 11.282 1.00 92.75 95 LYS A CA 1
ATOM 818 C C . LYS A 1 95 ? 2.861 -14.801 12.323 1.00 92.75 95 LYS A C 1
ATOM 820 O O . LYS A 1 95 ? 3.088 -15.012 13.508 1.00 92.75 95 LYS A O 1
ATOM 825 N N . TYR A 1 96 ? 2.277 -13.698 11.866 1.00 91.25 96 TYR A N 1
ATOM 826 C CA . TYR A 1 96 ? 1.860 -12.584 12.709 1.00 91.25 96 TYR A CA 1
ATOM 827 C C . TYR A 1 96 ? 0.341 -12.472 12.860 1.00 91.25 96 TYR A C 1
ATOM 829 O O . TYR A 1 96 ? -0.116 -11.442 13.330 1.00 91.25 96 TYR A O 1
ATOM 837 N N . CYS A 1 97 ? -0.439 -13.477 12.442 1.00 88.75 97 CYS A N 1
ATOM 838 C CA .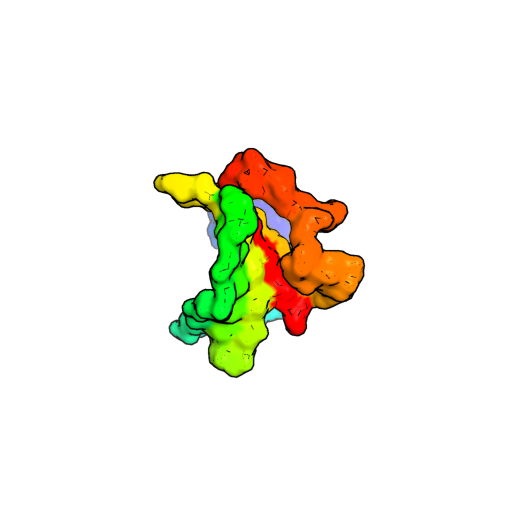 CYS A 1 97 ? -1.904 -13.465 12.549 1.00 88.75 97 CYS A CA 1
ATOM 839 C C . CYS A 1 97 ? -2.536 -12.157 12.029 1.00 88.75 97 CYS A C 1
ATOM 841 O O . CYS A 1 97 ? -3.348 -11.525 12.702 1.00 88.75 97 CYS A O 1
ATOM 843 N N . PHE A 1 98 ? -2.104 -11.698 10.854 1.00 88.88 98 PHE A N 1
ATOM 844 C CA . PHE A 1 98 ? -2.638 -10.482 10.239 1.00 88.88 98 PHE A CA 1
ATOM 845 C C . PHE A 1 98 ? -3.949 -10.802 9.496 1.00 88.88 98 PHE A C 1
ATOM 847 O O . PHE A 1 98 ? -3.982 -11.798 8.769 1.00 88.88 98 PHE A O 1
ATOM 854 N N . PRO A 1 99 ? -4.989 -9.943 9.544 1.00 85.94 99 PRO A N 1
ATOM 855 C CA . PRO A 1 99 ? -5.038 -8.577 10.082 1.00 85.94 99 PRO A CA 1
ATOM 856 C C . PRO A 1 99 ? -5.503 -8.461 11.544 1.00 85.94 99 PRO A C 1
ATOM 858 O O . PRO A 1 99 ? -5.804 -7.350 11.988 1.00 85.94 99 PRO A O 1
ATOM 861 N N . GLU A 1 100 ? -5.644 -9.562 12.279 1.00 85.94 100 GLU A N 1
ATOM 862 C CA . GLU A 1 100 ? -6.110 -9.558 13.669 1.00 85.94 100 GLU A CA 1
ATOM 863 C C . GLU A 1 100 ? -5.091 -8.888 14.597 1.00 85.94 100 GLU A C 1
ATOM 865 O O . GLU A 1 100 ? -5.459 -8.016 15.388 1.00 85.94 100 GLU A O 1
ATOM 870 N N . GLU A 1 101 ? -3.811 -9.225 14.438 1.00 84.69 101 GLU A N 1
ATOM 871 C CA . GLU A 1 101 ? -2.693 -8.584 15.122 1.00 84.69 101 GLU A CA 1
ATOM 872 C C . GLU A 1 101 ? -1.939 -7.661 14.160 1.00 84.69 101 GLU A C 1
ATOM 874 O O . GLU A 1 101 ? -1.362 -8.072 13.152 1.00 84.69 101 GLU A O 1
ATOM 879 N N . THR A 1 102 ? -1.970 -6.361 14.455 1.00 81.00 102 THR A N 1
ATOM 880 C CA . THR A 1 102 ? -1.454 -5.333 13.540 1.00 81.00 102 THR A CA 1
ATOM 881 C C . THR A 1 102 ? -0.174 -4.669 14.021 1.00 81.00 102 THR A C 1
ATOM 883 O O . THR A 1 102 ? 0.505 -4.038 13.218 1.00 81.00 102 THR A O 1
ATOM 886 N N . ASP A 1 103 ? 0.153 -4.796 15.309 1.00 89.44 103 ASP A N 1
ATOM 887 C CA . ASP A 1 103 ? 1.400 -4.299 15.889 1.00 89.44 103 ASP A CA 1
ATOM 888 C C . ASP A 1 103 ? 2.411 -5.433 15.980 1.00 89.44 103 ASP A C 1
ATOM 890 O O . ASP A 1 103 ? 2.358 -6.284 16.864 1.00 89.44 103 ASP A O 1
ATOM 894 N N . THR A 1 104 ? 3.337 -5.450 15.031 1.00 88.56 104 THR A N 1
ATOM 895 C CA . THR A 1 104 ? 4.320 -6.523 14.886 1.00 88.56 104 THR A CA 1
ATOM 896 C C . THR A 1 104 ? 5.716 -5.932 14.747 1.00 88.56 104 THR A C 1
ATOM 898 O O . THR A 1 104 ? 5.886 -4.743 14.474 1.00 88.56 104 THR A O 1
ATOM 901 N N . SER A 1 105 ? 6.749 -6.767 14.870 1.00 87.94 105 SER A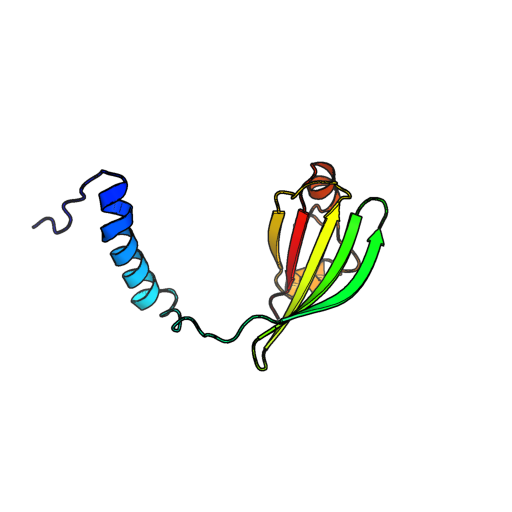 N 1
ATOM 902 C CA . SER A 1 105 ? 8.131 -6.314 14.675 1.00 87.94 105 SER A CA 1
ATOM 903 C C . SER A 1 105 ? 8.416 -5.834 13.244 1.00 87.94 105 SER A C 1
ATOM 905 O O . SER A 1 105 ? 9.364 -5.085 13.035 1.00 87.94 105 SER A O 1
ATOM 907 N N . VAL A 1 106 ? 7.632 -6.285 12.258 1.00 87.75 106 VAL A N 1
ATOM 908 C CA . VAL A 1 106 ? 7.786 -5.915 10.837 1.00 87.75 106 VAL A CA 1
ATOM 909 C C . VAL A 1 106 ? 6.851 -4.785 10.415 1.00 87.75 106 VAL A C 1
ATOM 911 O O . VAL A 1 106 ? 7.137 -4.083 9.450 1.00 87.75 106 VAL A O 1
ATOM 914 N N . LEU A 1 107 ? 5.755 -4.597 11.147 1.00 90.81 107 LEU A N 1
ATOM 915 C CA . LEU A 1 107 ? 4.781 -3.540 10.936 1.00 90.81 107 LEU A CA 1
ATOM 916 C C . LEU A 1 107 ? 4.382 -2.955 12.302 1.00 90.81 107 LEU A C 1
ATOM 918 O O . LEU A 1 107 ? 3.386 -3.389 12.880 1.00 90.81 107 LEU A O 1
ATOM 922 N N . PRO A 1 108 ? 5.160 -2.003 12.849 1.00 92.81 108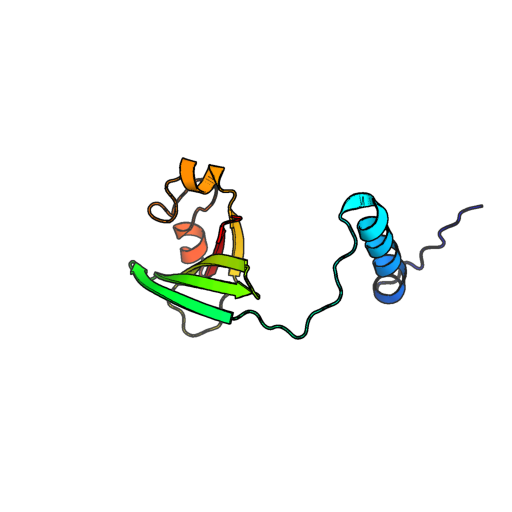 PRO A N 1
ATOM 923 C CA . PRO A 1 108 ? 4.845 -1.344 14.115 1.00 92.81 108 PRO A CA 1
ATOM 924 C C . PRO A 1 108 ? 3.775 -0.264 13.891 1.00 92.81 108 PRO A C 1
ATOM 926 O O . PRO A 1 108 ? 4.063 0.938 13.881 1.00 92.81 108 PRO A O 1
ATOM 929 N N . LEU A 1 109 ? 2.541 -0.696 13.633 1.00 92.12 109 LEU A N 1
ATOM 930 C CA . LEU A 1 109 ? 1.441 0.156 13.199 1.00 92.12 109 LEU A CA 1
ATOM 931 C C . LEU A 1 109 ? 1.149 1.308 14.168 1.00 92.12 109 LEU A C 1
ATOM 933 O O . LEU A 1 109 ? 0.957 2.436 13.713 1.00 92.12 109 LEU A O 1
ATOM 937 N N . SER A 1 110 ? 1.122 1.067 15.478 1.00 91.19 110 SER A N 1
ATOM 938 C CA . SER A 1 110 ? 0.839 2.102 16.482 1.00 91.19 110 SER A CA 1
ATOM 939 C C . SER A 1 110 ? 1.885 3.207 16.487 1.00 91.19 110 SER A C 1
ATOM 941 O O . SER A 1 110 ? 1.532 4.375 16.629 1.00 91.19 110 SER A O 1
ATOM 943 N N . LYS A 1 111 ? 3.159 2.867 16.266 1.00 93.56 111 LYS A N 1
ATOM 944 C CA . LYS A 1 111 ? 4.230 3.859 16.151 1.00 93.56 111 LYS A CA 1
ATOM 945 C C . LYS A 1 111 ? 4.051 4.705 14.893 1.00 93.56 111 LYS A C 1
ATOM 947 O O . LYS A 1 111 ? 4.063 5.927 14.970 1.00 93.56 111 LYS A O 1
ATOM 952 N N . ILE A 1 112 ? 3.830 4.055 13.750 1.00 94.19 112 ILE A N 1
ATOM 953 C CA . ILE A 1 112 ? 3.676 4.739 12.458 1.00 94.19 112 ILE A CA 1
ATOM 954 C C . ILE A 1 112 ? 2.452 5.666 12.473 1.00 94.19 112 ILE A C 1
ATOM 956 O O . ILE A 1 112 ? 2.539 6.840 12.115 1.00 94.19 112 ILE A O 1
ATOM 960 N N . THR A 1 113 ? 1.309 5.155 12.929 1.00 92.44 113 THR A N 1
ATOM 961 C CA . THR A 1 113 ? 0.066 5.936 12.997 1.00 92.44 113 THR A CA 1
ATOM 962 C C . THR A 1 113 ? 0.112 7.003 14.090 1.00 92.44 113 THR A C 1
ATOM 964 O O . THR A 1 113 ? -0.433 8.087 13.891 1.00 92.44 113 THR A O 1
ATOM 967 N N . GLY A 1 114 ? 0.818 6.753 15.198 1.00 90.94 114 GLY A N 1
ATOM 968 C CA . GLY A 1 114 ? 1.080 7.734 16.254 1.00 90.94 114 GLY A CA 1
ATOM 9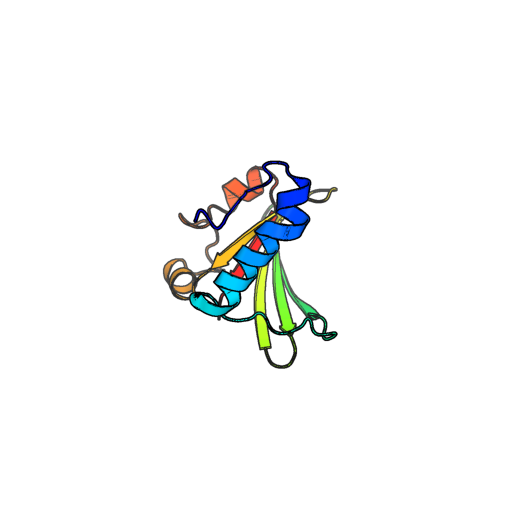69 C C . GLY A 1 114 ? 1.924 8.927 15.797 1.00 90.94 114 GLY A C 1
ATOM 970 O O . GLY A 1 114 ? 1.734 10.031 16.299 1.00 90.94 114 GLY A O 1
ATOM 971 N N . GLU A 1 115 ? 2.791 8.743 14.799 1.00 93.06 115 GLU A N 1
ATOM 972 C CA . GLU A 1 115 ? 3.538 9.831 14.151 1.00 93.06 115 GLU A CA 1
ATOM 973 C C . GLU A 1 115 ? 2.726 10.554 13.051 1.00 93.06 115 GLU A C 1
ATOM 975 O O . GLU A 1 115 ? 3.220 11.481 12.410 1.00 93.06 115 GLU A O 1
ATOM 980 N N . GLY A 1 116 ? 1.461 10.172 12.841 1.00 92.62 116 GLY A N 1
ATOM 981 C CA . GLY A 1 116 ? 0.556 10.826 11.894 1.00 92.62 116 GLY A CA 1
ATOM 982 C C . GLY A 1 116 ? 0.645 10.303 10.459 1.00 92.62 116 GLY A C 1
ATOM 983 O O . GLY A 1 116 ? 0.189 10.982 9.539 1.00 92.62 116 GLY A O 1
ATOM 984 N N . PHE A 1 117 ? 1.207 9.112 10.246 1.00 96.12 117 PHE A N 1
ATOM 985 C CA . PHE A 1 117 ? 1.256 8.473 8.930 1.00 96.12 117 PHE A CA 1
ATOM 986 C C . PHE A 1 117 ? 0.087 7.506 8.723 1.00 96.12 117 PHE A C 1
ATOM 988 O O . PHE A 1 117 ? -0.338 6.798 9.637 1.00 96.12 117 PHE A O 1
ATOM 995 N N . ALA A 1 118 ? -0.397 7.425 7.486 1.00 96.44 118 ALA A N 1
ATOM 996 C CA . ALA A 1 118 ? -1.266 6.340 7.052 1.00 96.44 118 ALA A CA 1
ATOM 997 C C . ALA A 1 118 ? -0.438 5.095 6.695 1.00 96.44 118 ALA A C 1
ATOM 999 O O . ALA A 1 118 ? 0.727 5.192 6.303 1.00 96.44 118 ALA A O 1
ATOM 1000 N N . VAL A 1 119 ? -1.049 3.916 6.777 1.00 96.19 119 VAL A N 1
ATOM 1001 C CA . VAL A 1 119 ? -0.413 2.662 6.352 1.00 96.19 119 VAL A CA 1
ATOM 1002 C C . VAL A 1 119 ? -1.336 1.904 5.414 1.00 96.19 119 VAL A C 1
ATOM 1004 O O . VAL A 1 119 ? -2.499 1.678 5.734 1.00 96.19 119 VAL A O 1
ATOM 1007 N N . ALA A 1 120 ? -0.812 1.495 4.264 1.00 95.25 120 ALA A N 1
ATOM 1008 C CA . ALA A 1 120 ? -1.468 0.604 3.323 1.00 95.25 120 ALA A CA 1
ATOM 1009 C C . ALA A 1 120 ? -0.703 -0.719 3.267 1.00 95.25 120 ALA A C 1
ATOM 1011 O O . ALA A 1 120 ? 0.470 -0.745 2.902 1.00 95.25 120 ALA A O 1
ATOM 1012 N N . VAL A 1 121 ? -1.369 -1.816 3.610 1.00 94.88 121 VAL A N 1
ATOM 1013 C CA . VAL A 1 121 ? -0.807 -3.166 3.542 1.00 94.88 121 VAL A CA 1
ATOM 1014 C C . VAL A 1 121 ? -1.472 -3.920 2.401 1.00 94.88 121 VAL A C 1
ATOM 1016 O O . VAL A 1 121 ? -2.682 -4.138 2.427 1.00 94.88 121 VAL A O 1
ATOM 1019 N N . LEU A 1 122 ? -0.681 -4.317 1.410 1.00 93.19 122 LEU A N 1
ATOM 1020 C CA . LEU A 1 122 ? -1.079 -5.232 0.347 1.00 93.19 122 LEU A CA 1
ATOM 1021 C C . LEU A 1 122 ? -0.643 -6.641 0.729 1.00 93.19 122 LEU A C 1
ATOM 1023 O O . LEU A 1 122 ? 0.544 -6.868 0.948 1.00 93.19 122 LEU A O 1
ATOM 1027 N N . ILE A 1 123 ? -1.572 -7.590 0.765 1.00 87.25 123 ILE A N 1
ATOM 1028 C CA . ILE A 1 123 ? -1.208 -9.003 0.887 1.00 87.25 123 ILE A CA 1
ATOM 1029 C C . ILE A 1 123 ? -0.921 -9.529 -0.517 1.00 87.25 123 ILE A C 1
ATOM 1031 O O . ILE A 1 123 ? -1.817 -9.544 -1.363 1.00 87.25 123 ILE A O 1
ATOM 1035 N N . ALA A 1 124 ? 0.325 -9.933 -0.768 1.00 73.50 124 ALA A N 1
ATOM 1036 C CA . ALA A 1 124 ? 0.694 -10.594 -2.015 1.00 73.50 124 ALA A CA 1
ATOM 1037 C C . ALA A 1 124 ? 0.101 -12.011 -2.004 1.00 73.50 124 ALA A C 1
ATOM 1039 O O . ALA A 1 124 ? 0.628 -12.874 -1.313 1.00 73.50 124 ALA A O 1
ATOM 1040 N N . GLY A 1 125 ? -1.039 -12.204 -2.670 1.00 58.84 125 GLY A N 1
ATOM 1041 C CA . GLY A 1 125 ? -1.724 -13.496 -2.803 1.00 58.84 125 GLY A CA 1
ATOM 1042 C C . GLY A 1 125 ? -1.190 -14.344 -3.945 1.00 58.84 125 GLY A C 1
ATOM 1043 O O . GLY A 1 125 ? -0.669 -13.752 -4.916 1.00 58.84 125 GLY A O 1
#

Radius of gyration: 19.93 Å; chains: 1; bounding box: 52×33×46 Å